Protein AF-A0A966H502-F1 (afdb_monomer_lite)

Radius of gyration: 24.3 Å; chains: 1; bounding box: 59×32×64 Å

Structure (mmCIF, N/CA/C/O backbone):
data_AF-A0A966H502-F1
#
_entry.id   AF-A0A966H502-F1
#
loop_
_atom_site.group_PDB
_atom_site.id
_atom_site.type_symbol
_atom_site.label_atom_id
_atom_site.label_alt_id
_atom_site.label_comp_id
_atom_site.label_asym_id
_atom_site.label_entity_id
_atom_site.label_seq_id
_atom_site.pdbx_PDB_ins_code
_atom_site.Cartn_x
_atom_site.Cartn_y
_atom_site.Cartn_z
_atom_site.occupancy
_atom_site.B_iso_or_equiv
_atom_site.auth_seq_id
_atom_site.auth_comp_id
_atom_site.auth_asym_id
_atom_site.auth_atom_id
_atom_site.pdbx_PDB_model_num
ATOM 1 N N . MET A 1 1 ? -43.206 -16.718 46.317 1.00 61.12 1 MET A N 1
ATOM 2 C CA . MET A 1 1 ? -41.985 -17.152 45.582 1.00 61.12 1 MET A CA 1
ATOM 3 C C . MET A 1 1 ? -41.737 -16.445 44.239 1.00 61.12 1 MET A C 1
ATOM 5 O O . MET A 1 1 ? -40.588 -16.120 43.966 1.00 61.12 1 MET A O 1
ATOM 9 N N . LYS A 1 2 ? -42.748 -16.185 43.387 1.00 73.88 2 LYS A N 1
ATOM 10 C CA . LYS A 1 2 ? -42.542 -15.560 42.055 1.00 73.88 2 LYS A CA 1
ATOM 11 C C . LYS A 1 2 ? -41.948 -14.140 42.106 1.00 73.88 2 LYS A C 1
ATOM 13 O O . LYS A 1 2 ? -41.076 -13.823 41.307 1.00 73.88 2 LYS A O 1
ATOM 18 N N . ILE A 1 3 ? -42.381 -13.324 43.070 1.00 78.38 3 ILE A N 1
ATOM 19 C CA . ILE A 1 3 ? -41.917 -11.935 43.247 1.00 78.38 3 ILE A CA 1
ATOM 20 C C . ILE A 1 3 ? -40.433 -11.892 43.643 1.00 78.38 3 ILE A C 1
ATOM 22 O O . ILE A 1 3 ? -39.655 -11.186 43.013 1.00 78.38 3 ILE A O 1
ATOM 26 N N . VAL A 1 4 ? -40.019 -12.740 44.592 1.00 81.50 4 VAL A N 1
ATOM 27 C CA . VAL A 1 4 ? -38.616 -12.853 45.035 1.00 81.50 4 VAL A CA 1
ATOM 28 C C . VAL A 1 4 ? -37.692 -13.242 43.876 1.00 81.50 4 VAL A C 1
ATOM 30 O O . VAL A 1 4 ? -36.672 -12.596 43.666 1.00 81.50 4 VAL A O 1
ATOM 33 N N . ARG A 1 5 ? -38.076 -14.222 43.042 1.00 82.81 5 ARG A N 1
ATOM 34 C CA . ARG A 1 5 ? -37.294 -14.587 41.841 1.00 82.81 5 ARG A CA 1
ATOM 35 C C . ARG A 1 5 ? -37.167 -13.440 40.833 1.00 82.81 5 ARG A C 1
ATOM 37 O O . ARG A 1 5 ? -36.156 -13.353 40.142 1.00 82.81 5 ARG A O 1
ATOM 44 N N . ARG A 1 6 ? -38.184 -12.580 40.731 1.00 85.31 6 ARG A N 1
ATOM 45 C CA . ARG A 1 6 ? -38.178 -11.422 39.826 1.00 85.31 6 ARG A CA 1
ATOM 46 C C . ARG A 1 6 ? -37.209 -10.349 40.316 1.00 85.31 6 ARG A C 1
ATOM 48 O O . ARG A 1 6 ? -36.395 -9.885 39.529 1.00 85.31 6 ARG A O 1
ATOM 55 N N . ILE A 1 7 ? -37.250 -10.037 41.611 1.00 88.06 7 ILE A N 1
ATOM 56 C CA . ILE A 1 7 ? -36.340 -9.077 42.252 1.00 88.06 7 ILE A CA 1
ATOM 57 C C . ILE A 1 7 ? -34.891 -9.565 42.141 1.00 88.06 7 ILE A C 1
ATOM 59 O O . ILE A 1 7 ? -34.033 -8.819 41.682 1.00 88.06 7 ILE A O 1
ATOM 63 N N . VAL A 1 8 ? -34.634 -10.840 42.455 1.00 90.88 8 VAL A N 1
ATOM 64 C CA . VAL A 1 8 ? -33.292 -11.436 42.349 1.00 90.88 8 VAL A CA 1
ATOM 65 C C . VAL A 1 8 ? -32.750 -11.352 40.923 1.00 90.88 8 VAL A C 1
ATOM 67 O O . VAL A 1 8 ? -31.597 -10.981 40.747 1.00 90.88 8 VAL A O 1
ATOM 70 N N . ARG A 1 9 ? -33.565 -11.634 39.895 1.00 89.31 9 ARG A N 1
ATOM 71 C CA . ARG A 1 9 ? -33.124 -11.488 38.497 1.00 89.31 9 ARG A CA 1
ATOM 72 C C . ARG A 1 9 ? -32.716 -10.063 38.169 1.00 89.31 9 ARG A C 1
ATOM 74 O O . ARG A 1 9 ? -31.651 -9.892 37.599 1.00 89.31 9 ARG A O 1
ATOM 81 N N . VAL A 1 10 ? -33.538 -9.079 38.538 1.00 91.94 10 VAL A N 1
ATOM 82 C CA . VAL A 1 10 ? -33.265 -7.665 38.246 1.00 91.94 10 VAL A CA 1
ATOM 83 C C . VAL A 1 10 ? -31.946 -7.237 38.883 1.00 91.94 10 VAL A C 1
ATOM 85 O O . VAL A 1 10 ? -31.094 -6.697 38.179 1.00 91.94 10 VAL A O 1
ATOM 88 N N . VAL A 1 11 ? -31.747 -7.568 40.163 1.00 93.88 11 VAL A N 1
ATOM 89 C CA . VAL A 1 11 ? -30.507 -7.284 40.902 1.00 93.88 11 VAL A CA 1
ATOM 90 C C . VAL A 1 11 ? -29.303 -7.991 40.273 1.00 93.88 11 VAL A C 1
ATOM 92 O O . VAL A 1 11 ? -28.237 -7.401 40.137 1.00 93.88 11 VAL A O 1
ATOM 95 N N . LEU A 1 12 ? -29.461 -9.243 39.837 1.00 93.75 12 LEU A N 1
ATOM 96 C CA . LEU A 1 12 ? -28.372 -9.977 39.200 1.00 93.75 12 LEU A CA 1
ATOM 97 C C . LEU A 1 12 ? -27.968 -9.336 37.866 1.00 93.75 12 LEU A C 1
ATOM 99 O O . LEU A 1 12 ? -26.781 -9.147 37.623 1.00 93.75 12 LEU A O 1
ATOM 103 N N . THR A 1 13 ? -28.932 -8.954 37.020 1.00 93.06 13 THR A N 1
ATOM 104 C CA . THR A 1 13 ? -28.638 -8.266 35.752 1.00 93.06 13 THR A CA 1
ATOM 105 C C . THR A 1 13 ? -27.990 -6.908 35.958 1.00 93.06 13 THR A C 1
ATOM 107 O O . THR A 1 13 ? -27.070 -6.581 35.217 1.00 93.06 13 THR A O 1
ATOM 110 N N . SER A 1 14 ? -28.414 -6.120 36.949 1.00 93.31 14 SER A N 1
ATOM 111 C CA . SER A 1 14 ? -27.789 -4.819 37.204 1.00 93.31 14 SER A CA 1
ATOM 112 C C . SER A 1 14 ? -26.346 -4.966 37.687 1.00 93.31 14 SER A C 1
ATOM 114 O O . SER A 1 14 ? -25.479 -4.237 37.209 1.00 93.31 14 SER A O 1
ATOM 116 N N . ILE A 1 15 ? -26.058 -5.953 38.544 1.00 94.94 15 ILE A N 1
ATOM 117 C CA . ILE A 1 15 ? -24.683 -6.287 38.946 1.00 94.94 15 ILE A CA 1
ATOM 118 C C . ILE A 1 15 ? -23.855 -6.715 37.730 1.00 94.94 15 ILE A C 1
ATOM 120 O O . ILE A 1 15 ? -22.735 -6.245 37.560 1.00 94.94 15 ILE A O 1
ATOM 124 N N . LEU A 1 16 ? -24.405 -7.561 36.857 1.00 94.31 16 LEU A N 1
ATOM 125 C CA . LEU A 1 16 ? -23.701 -8.068 35.676 1.00 94.31 16 LEU A CA 1
ATOM 126 C C . LEU A 1 16 ? -23.380 -6.949 34.673 1.00 94.31 16 LEU A C 1
ATOM 128 O O . LEU A 1 16 ? -22.272 -6.897 34.144 1.00 94.31 16 LEU A O 1
ATOM 132 N N . VAL A 1 17 ? -24.314 -6.016 34.462 1.00 94.56 17 VAL A N 1
ATOM 133 C CA . VAL A 1 17 ? -24.109 -4.832 33.612 1.00 94.56 17 VAL A CA 1
ATOM 134 C C . VAL A 1 17 ? -23.051 -3.902 34.205 1.00 94.56 17 VAL A C 1
ATOM 136 O O . VAL A 1 17 ? -22.165 -3.457 33.479 1.00 94.56 17 VAL A O 1
ATOM 139 N N . LEU A 1 18 ? -23.089 -3.645 35.517 1.00 93.50 18 LEU A N 1
ATOM 140 C CA . LEU A 1 18 ? -22.062 -2.852 36.199 1.00 93.50 18 LEU A CA 1
ATOM 141 C C . LEU A 1 18 ? -20.681 -3.503 36.097 1.00 93.50 18 LEU A C 1
ATOM 143 O O . LEU A 1 18 ? -19.702 -2.818 35.814 1.00 93.50 18 LEU A O 1
ATOM 147 N N . PHE A 1 19 ? -20.606 -4.821 36.280 1.00 94.19 19 PHE A N 1
ATOM 148 C CA . PHE A 1 19 ? -19.354 -5.566 36.194 1.00 94.19 19 PHE A CA 1
ATOM 149 C C . PHE A 1 19 ? -18.783 -5.550 34.771 1.00 94.19 19 PHE A C 1
ATOM 151 O O . PHE A 1 19 ? -17.596 -5.290 34.585 1.00 94.19 19 PHE A O 1
ATOM 158 N N . ALA A 1 20 ? -19.629 -5.743 33.756 1.00 91.06 20 ALA A N 1
ATOM 159 C CA . ALA A 1 20 ? -19.234 -5.613 32.356 1.00 91.06 20 ALA A CA 1
ATOM 160 C C . ALA A 1 20 ? -18.759 -4.187 32.028 1.00 91.06 20 ALA A C 1
ATOM 162 O O . ALA A 1 20 ? -17.722 -4.018 31.389 1.00 91.06 20 ALA A O 1
ATOM 163 N N . GLY A 1 21 ? -19.463 -3.161 32.519 1.00 91.00 21 GLY A N 1
ATOM 164 C CA . GLY A 1 21 ? -19.062 -1.762 32.369 1.00 91.00 21 GLY A CA 1
ATOM 165 C C . GLY A 1 21 ? -17.703 -1.462 33.007 1.00 91.00 21 GLY A C 1
ATOM 166 O O . GLY A 1 21 ? -16.862 -0.820 32.383 1.00 91.00 21 GLY A O 1
ATOM 167 N N . LEU A 1 22 ? -17.449 -1.987 34.209 1.00 90.06 22 LEU A N 1
ATOM 168 C CA . LEU A 1 22 ? -16.161 -1.874 34.901 1.00 90.06 22 LEU A CA 1
ATOM 169 C C . LEU A 1 22 ? -15.030 -2.574 34.147 1.00 90.06 22 LEU A C 1
ATOM 171 O O . LEU A 1 22 ? -13.946 -2.011 34.037 1.00 90.06 22 LEU A O 1
ATOM 175 N N . LEU A 1 23 ? -15.275 -3.765 33.596 1.00 88.50 23 LEU A N 1
ATOM 176 C CA . LEU A 1 23 ? -14.283 -4.482 32.789 1.00 88.50 23 LEU A CA 1
ATOM 177 C C . LEU A 1 23 ? -13.935 -3.729 31.505 1.00 88.50 23 LEU A C 1
ATOM 179 O O . LEU A 1 23 ? -12.760 -3.654 31.145 1.00 88.50 23 LEU A O 1
ATOM 183 N N . VAL A 1 24 ? -14.934 -3.157 30.831 1.00 87.62 24 VAL A N 1
ATOM 184 C CA . VAL A 1 24 ? -14.724 -2.319 29.644 1.00 87.62 24 VAL A CA 1
ATOM 185 C C . VAL A 1 24 ? -13.945 -1.061 30.018 1.00 87.62 24 VAL A C 1
ATOM 187 O O . VAL A 1 24 ? -12.974 -0.737 29.345 1.00 87.62 24 VAL A O 1
ATOM 190 N N . TYR A 1 25 ? -14.310 -0.392 31.112 1.00 88.31 25 TYR A N 1
ATOM 191 C CA . TYR A 1 25 ? -13.633 0.815 31.582 1.00 88.31 25 TYR A CA 1
ATOM 192 C C . TYR A 1 25 ? -12.180 0.554 31.999 1.00 88.31 25 TYR A C 1
ATOM 194 O O . TYR A 1 25 ? -11.279 1.271 31.572 1.00 88.31 25 TYR A O 1
ATOM 202 N N . ALA A 1 26 ? -11.931 -0.497 32.782 1.00 85.19 26 ALA A N 1
ATOM 203 C CA . ALA A 1 26 ? -10.593 -0.861 33.245 1.00 85.19 26 ALA A CA 1
ATOM 204 C C . ALA A 1 26 ? -9.663 -1.267 32.091 1.00 85.19 26 ALA A C 1
ATOM 206 O O . ALA A 1 26 ? -8.459 -1.026 32.155 1.00 85.19 26 ALA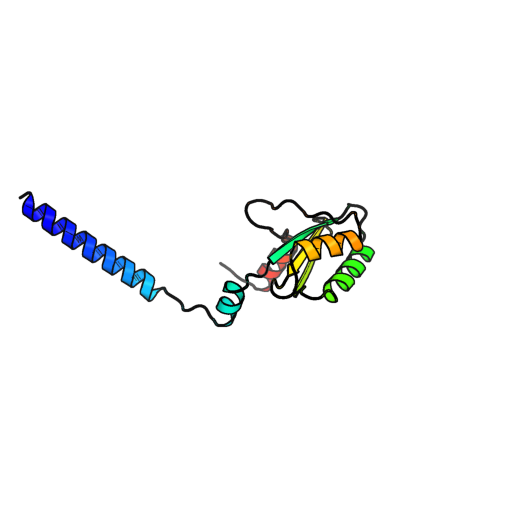 A O 1
ATOM 207 N N . ASN A 1 27 ? -10.215 -1.849 31.022 1.00 82.19 27 ASN A N 1
ATOM 208 C CA . ASN A 1 27 ? -9.464 -2.193 29.815 1.00 82.19 27 ASN A CA 1
ATOM 209 C C . ASN A 1 27 ? -9.475 -1.090 28.748 1.00 82.19 27 ASN A C 1
ATOM 211 O O . ASN A 1 27 ? -8.850 -1.257 27.697 1.00 82.19 27 ASN A O 1
ATOM 215 N N . TRP A 1 28 ? -10.140 0.044 28.993 1.00 82.00 28 TRP A N 1
ATOM 216 C CA . TRP A 1 28 ? -10.180 1.146 28.042 1.00 82.00 28 TRP A CA 1
ATOM 217 C C . TRP A 1 28 ? -8.834 1.867 28.024 1.00 82.00 28 TRP A C 1
ATOM 219 O O . TRP A 1 28 ? -8.557 2.767 28.819 1.00 82.00 28 TRP A O 1
ATOM 229 N N . ARG A 1 29 ? -7.972 1.500 27.079 1.00 74.62 29 ARG A N 1
ATOM 230 C CA . ARG A 1 29 ? -6.755 2.264 26.804 1.00 74.62 29 ARG A CA 1
ATOM 231 C C . ARG A 1 29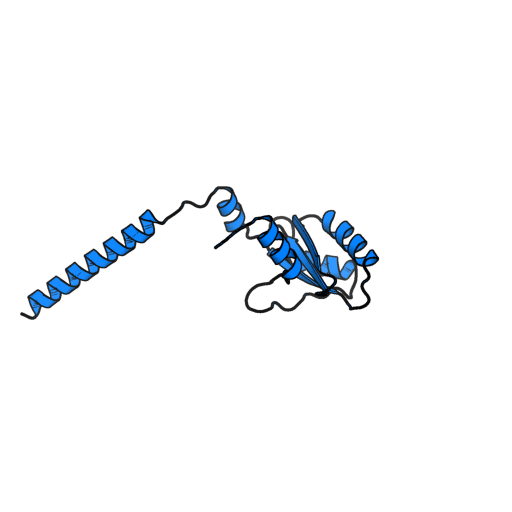 ? -7.130 3.487 25.976 1.00 74.62 29 ARG A C 1
ATOM 233 O O . ARG A 1 29 ? -7.738 3.357 24.916 1.00 74.62 29 ARG A O 1
ATOM 240 N N . LYS A 1 30 ? -6.791 4.689 26.457 1.00 72.12 30 LYS A N 1
ATOM 241 C CA . LYS A 1 30 ? -6.872 5.886 25.609 1.00 72.12 30 LYS A CA 1
ATOM 242 C C . LYS A 1 30 ? -5.933 5.662 24.417 1.00 72.12 30 LYS A C 1
ATOM 244 O O . LYS A 1 30 ? -4.770 5.339 24.666 1.00 72.12 30 LYS A O 1
ATOM 249 N N . PRO A 1 31 ? -6.406 5.813 23.168 1.00 68.81 31 PRO A N 1
ATOM 250 C CA . PRO A 1 31 ? -5.538 5.671 22.011 1.00 68.81 31 PRO A CA 1
ATOM 251 C C . PRO A 1 31 ? -4.409 6.694 22.114 1.00 68.81 31 PRO A C 1
ATOM 253 O O . PRO A 1 31 ? -4.628 7.856 22.483 1.00 68.81 31 PRO A O 1
ATOM 256 N N . SER A 1 32 ? -3.194 6.248 21.826 1.00 73.44 32 SER A N 1
ATOM 257 C CA . SER A 1 32 ? -2.020 7.109 21.751 1.00 73.44 32 SER A CA 1
ATOM 258 C C . SER A 1 32 ? -2.221 8.209 20.700 1.00 73.44 32 SER A C 1
ATOM 260 O O . SER A 1 32 ? -3.049 8.085 19.799 1.00 73.44 32 SER A O 1
ATOM 262 N N . LEU A 1 33 ? -1.461 9.307 20.792 1.00 65.12 33 LEU A N 1
ATOM 263 C CA . LEU A 1 33 ? -1.501 10.384 19.789 1.00 65.12 33 LEU A CA 1
ATOM 264 C C . LEU A 1 33 ? -1.321 9.845 18.362 1.00 65.12 33 LEU A C 1
ATOM 266 O O . LEU A 1 33 ? -2.059 10.246 17.468 1.00 65.12 33 LEU A O 1
ATOM 270 N N . GLY A 1 34 ? -0.405 8.888 18.175 1.00 60.00 34 GLY A N 1
ATOM 271 C CA . GLY A 1 34 ? -0.214 8.204 16.897 1.00 60.00 34 GLY A CA 1
ATOM 272 C C . GLY A 1 34 ? -1.476 7.472 16.444 1.00 60.00 34 GLY A C 1
ATOM 273 O O . GLY A 1 34 ? -1.974 7.733 15.355 1.00 60.00 34 GLY A O 1
ATOM 274 N N . GLU A 1 35 ? -2.046 6.613 17.292 1.00 58.47 35 GLU A N 1
ATOM 275 C CA . GLU A 1 35 ? -3.277 5.879 16.969 1.00 58.47 35 GLU A CA 1
ATOM 276 C C . GLU A 1 35 ? -4.457 6.808 16.677 1.00 58.47 35 GLU A C 1
ATOM 278 O O . GLU A 1 35 ? -5.212 6.532 15.756 1.00 58.47 35 GLU A O 1
ATOM 283 N N . ARG A 1 36 ? -4.604 7.935 17.387 1.00 60.88 36 ARG A N 1
ATOM 284 C CA . ARG A 1 36 ? -5.662 8.921 17.097 1.00 60.88 36 ARG A CA 1
ATOM 285 C C . ARG A 1 36 ? -5.497 9.541 15.715 1.00 60.88 36 ARG A C 1
ATOM 287 O O . ARG A 1 36 ? -6.478 9.639 14.988 1.00 60.88 36 ARG A O 1
ATOM 294 N N . ILE A 1 37 ? -4.272 9.895 15.331 1.00 57.50 37 ILE A N 1
ATOM 295 C CA . ILE A 1 37 ? -3.977 10.437 13.997 1.00 57.50 37 ILE A CA 1
ATOM 296 C C . ILE A 1 37 ? -4.313 9.400 12.913 1.00 57.50 37 ILE A C 1
ATOM 298 O O . ILE A 1 37 ? -4.966 9.740 11.925 1.00 57.50 37 ILE A O 1
ATOM 302 N N . TYR A 1 38 ? -3.945 8.131 13.128 1.00 57.56 38 TYR A N 1
ATOM 303 C CA . TYR A 1 38 ? -4.290 7.027 12.223 1.00 57.56 38 TYR A CA 1
ATOM 304 C C . TYR A 1 38 ? -5.788 6.689 12.216 1.00 57.56 38 TYR A C 1
ATOM 306 O O . TYR A 1 38 ? -6.309 6.267 11.192 1.00 57.56 3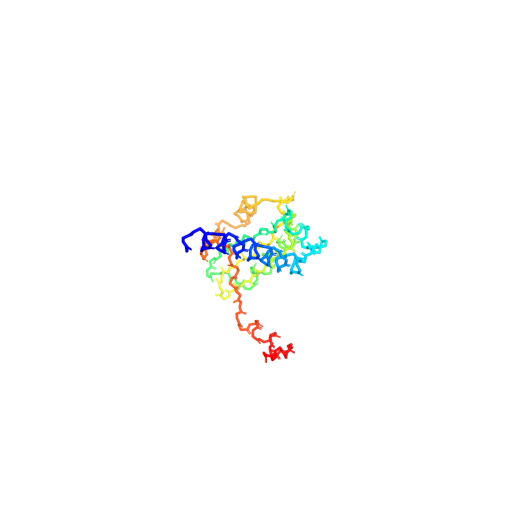8 TYR A O 1
ATOM 314 N N . MET A 1 39 ? -6.503 6.868 13.326 1.00 63.84 39 MET A N 1
ATOM 315 C CA . MET A 1 39 ? -7.947 6.620 13.412 1.00 63.84 39 MET A CA 1
ATOM 316 C C . MET A 1 39 ? -8.770 7.730 12.760 1.00 63.84 39 MET A C 1
ATOM 318 O O . MET A 1 39 ? -9.789 7.445 12.139 1.00 63.84 39 MET A O 1
ATOM 322 N N . GLU A 1 40 ? -8.343 8.987 12.883 1.00 60.09 40 GLU A N 1
ATOM 323 C CA . GLU A 1 40 ? -9.008 10.116 12.229 1.00 60.09 40 GLU A CA 1
ATOM 324 C C . GLU A 1 40 ? -8.814 10.076 10.710 1.00 60.09 40 GLU A C 1
ATOM 326 O O . GLU A 1 40 ? -9.676 10.544 9.972 1.00 60.09 40 GLU A O 1
ATOM 331 N N . ASN A 1 41 ? -7.671 9.567 10.234 1.00 62.00 41 ASN A N 1
ATOM 332 C CA . ASN A 1 41 ? -7.344 9.469 8.810 1.00 62.00 41 ASN A CA 1
ATOM 333 C C . ASN A 1 41 ? -6.668 8.125 8.528 1.00 62.00 41 ASN A C 1
ATOM 335 O O . ASN A 1 41 ? -5.440 8.074 8.413 1.00 62.00 41 ASN A O 1
ATOM 339 N N . PRO A 1 42 ? -7.450 7.033 8.439 1.00 67.38 42 PRO A N 1
ATOM 340 C CA . PRO A 1 42 ? -6.894 5.718 8.179 1.00 67.38 42 PRO A CA 1
ATOM 341 C C . PRO A 1 42 ? -6.162 5.744 6.844 1.00 67.38 42 PRO A C 1
ATOM 343 O O . PRO A 1 42 ? -6.745 6.068 5.806 1.00 67.38 42 PRO A O 1
ATOM 346 N N . THR A 1 43 ? -4.871 5.420 6.888 1.00 73.19 43 THR A N 1
ATOM 347 C CA . THR A 1 43 ? -4.061 5.248 5.687 1.00 73.19 43 THR A CA 1
ATOM 348 C C . THR A 1 43 ? -4.737 4.221 4.791 1.00 73.19 43 THR A C 1
ATOM 350 O O . THR A 1 43 ? -5.157 3.150 5.236 1.00 73.19 43 THR A O 1
ATOM 353 N N . GLN A 1 44 ? -4.898 4.570 3.520 1.00 80.69 44 GLN A N 1
ATOM 354 C CA . GLN A 1 44 ? -5.511 3.671 2.551 1.00 80.69 44 GLN A CA 1
ATOM 355 C C . GLN A 1 44 ? -4.412 2.917 1.818 1.00 80.69 44 GLN A C 1
ATOM 357 O O . GLN A 1 44 ? -3.348 3.469 1.540 1.00 80.69 44 GLN A O 1
ATOM 362 N N . ILE A 1 45 ? -4.671 1.651 1.513 1.00 83.31 45 ILE A N 1
ATOM 363 C CA . ILE A 1 45 ? -3.757 0.819 0.736 1.00 83.31 45 ILE A CA 1
ATOM 364 C C . ILE A 1 45 ? -4.406 0.570 -0.618 1.00 83.31 45 ILE A C 1
ATOM 366 O O . ILE A 1 45 ? -5.533 0.080 -0.694 1.00 83.31 45 ILE A O 1
ATOM 370 N N . VAL A 1 46 ? -3.685 0.911 -1.679 1.00 87.69 46 VAL A N 1
ATOM 371 C CA . VAL A 1 46 ? -4.042 0.596 -3.061 1.00 87.69 46 VAL A CA 1
ATOM 372 C C . VAL A 1 46 ? -3.110 -0.509 -3.527 1.00 87.69 46 VAL A C 1
ATOM 374 O O . VAL A 1 46 ? -1.889 -0.386 -3.413 1.00 87.69 46 VAL A O 1
ATOM 377 N N . VAL A 1 47 ? -3.684 -1.601 -4.024 1.00 90.06 47 VAL A N 1
ATOM 378 C CA . VAL A 1 47 ? -2.918 -2.747 -4.516 1.00 90.06 47 VAL A CA 1
ATOM 379 C C . VAL A 1 47 ? -3.090 -2.811 -6.022 1.00 90.06 47 VAL A C 1
ATOM 381 O O . VAL A 1 47 ? -4.191 -3.016 -6.522 1.00 90.06 47 VAL A O 1
ATOM 384 N N . LEU A 1 48 ? -1.992 -2.634 -6.740 1.00 90.75 48 LEU A N 1
ATOM 385 C CA . LEU A 1 48 ? -1.915 -2.722 -8.188 1.00 90.75 48 LEU A CA 1
ATOM 386 C C . LEU A 1 48 ? -1.278 -4.049 -8.588 1.00 90.75 48 LEU A C 1
ATOM 388 O O . LEU A 1 48 ? -0.450 -4.601 -7.861 1.00 90.75 48 LEU A O 1
ATOM 392 N N . GLN A 1 49 ? -1.648 -4.545 -9.757 1.00 90.44 49 GLN A N 1
ATOM 393 C CA . GLN A 1 49 ? -1.077 -5.724 -10.382 1.00 90.44 49 GLN A CA 1
ATOM 394 C C . GLN A 1 49 ? -0.411 -5.323 -11.698 1.00 90.44 49 GLN A C 1
ATOM 396 O O . GLN A 1 49 ? -0.954 -4.515 -12.451 1.00 90.44 49 GLN A O 1
ATOM 401 N N . PHE A 1 50 ? 0.768 -5.884 -11.955 1.00 90.00 50 PHE A N 1
ATOM 402 C CA . PHE A 1 50 ? 1.538 -5.669 -13.181 1.00 90.00 50 PHE A CA 1
ATOM 403 C C . PHE A 1 50 ? 1.736 -6.990 -13.948 1.00 90.00 50 PHE A C 1
ATOM 405 O O . PHE A 1 50 ? 1.620 -8.068 -13.349 1.00 90.00 50 PHE A O 1
ATOM 412 N N . PRO A 1 51 ? 1.994 -6.942 -15.270 1.00 88.25 51 PRO A N 1
ATOM 413 C CA . PRO A 1 51 ? 2.115 -8.140 -16.100 1.00 88.25 51 PRO A CA 1
ATOM 414 C C . PRO A 1 51 ? 3.384 -8.947 -15.802 1.00 88.25 51 PRO A C 1
ATOM 416 O O . PRO A 1 51 ? 4.341 -8.454 -15.211 1.00 88.25 51 PRO A O 1
ATOM 419 N N . GLU A 1 52 ? 3.411 -10.208 -16.244 1.00 84.81 52 GLU A N 1
ATOM 420 C CA . GLU A 1 52 ? 4.532 -11.127 -15.975 1.00 84.81 52 GLU A CA 1
ATOM 421 C C . GLU A 1 52 ? 5.861 -10.680 -16.593 1.00 84.81 52 GLU A C 1
ATOM 423 O O . GLU A 1 52 ? 6.922 -11.095 -16.138 1.00 84.81 52 GLU A O 1
ATOM 428 N N . SER A 1 53 ? 5.798 -9.836 -17.622 1.00 86.69 53 SER A N 1
ATOM 429 C CA . SER A 1 53 ? 6.959 -9.292 -18.320 1.00 86.69 53 SER A CA 1
ATOM 430 C C . SER A 1 53 ? 7.726 -8.242 -17.515 1.00 86.69 53 SER A C 1
ATOM 432 O O . SER A 1 53 ? 8.794 -7.826 -17.957 1.00 86.69 53 SER A O 1
ATOM 434 N N . TYR A 1 54 ? 7.207 -7.797 -16.364 1.00 87.62 54 TYR A N 1
ATOM 435 C CA . TYR A 1 54 ? 7.880 -6.807 -15.525 1.00 87.62 54 TYR A CA 1
ATOM 436 C C . TYR A 1 54 ? 9.180 -7.359 -14.952 1.00 87.62 54 TYR A C 1
ATOM 438 O O . TYR A 1 54 ? 9.206 -8.351 -14.219 1.00 87.62 54 TYR A O 1
ATOM 446 N N . THR A 1 55 ? 10.268 -6.668 -15.259 1.00 89.00 55 THR A N 1
ATOM 447 C CA . THR A 1 55 ? 11.604 -7.050 -14.824 1.00 89.00 55 THR A CA 1
ATOM 448 C C . THR A 1 55 ? 11.997 -6.344 -13.528 1.00 89.00 55 THR A C 1
ATOM 450 O O . THR A 1 55 ? 11.337 -5.421 -13.040 1.00 89.00 55 THR A O 1
ATOM 453 N N . GLN A 1 56 ? 13.140 -6.739 -12.967 1.00 85.75 56 GLN A N 1
ATOM 454 C CA . GLN A 1 56 ? 13.725 -6.033 -11.830 1.00 85.75 56 GLN A CA 1
ATOM 455 C C . GLN A 1 56 ? 14.061 -4.570 -12.173 1.00 85.75 56 GLN A C 1
ATOM 457 O O . GLN A 1 56 ? 13.912 -3.696 -11.321 1.00 85.75 56 GLN A O 1
ATOM 462 N N . TYR A 1 57 ? 14.444 -4.274 -13.418 1.00 88.44 57 TYR A N 1
ATOM 463 C CA . TYR A 1 57 ? 14.696 -2.901 -13.858 1.00 88.44 57 TYR A CA 1
ATOM 464 C C . TYR A 1 57 ? 13.425 -2.040 -13.791 1.00 88.44 57 TYR A C 1
ATOM 466 O O . TYR A 1 57 ? 13.449 -0.926 -13.260 1.00 88.44 57 TYR A O 1
ATOM 474 N N . ASP A 1 58 ? 12.294 -2.593 -14.229 1.00 87.38 58 ASP A N 1
ATOM 475 C CA . ASP A 1 58 ? 10.997 -1.916 -14.161 1.00 87.38 58 ASP A CA 1
ATOM 476 C C . ASP A 1 58 ? 10.574 -1.671 -12.712 1.00 87.38 58 ASP A C 1
ATOM 478 O O . ASP A 1 58 ? 10.094 -0.589 -12.383 1.00 87.38 58 ASP A O 1
ATOM 482 N N . SER A 1 59 ? 10.852 -2.618 -11.808 1.00 85.75 59 SER A N 1
ATOM 483 C CA . SER A 1 59 ? 10.562 -2.447 -10.379 1.00 85.75 59 SER A CA 1
ATOM 484 C C . SER A 1 59 ? 11.319 -1.278 -9.740 1.00 85.75 59 SER A C 1
ATOM 486 O O . SER A 1 59 ? 10.754 -0.554 -8.919 1.00 85.75 59 SER A O 1
ATOM 488 N N . VAL A 1 60 ? 12.569 -1.029 -10.145 1.00 87.75 60 VAL A N 1
ATOM 489 C CA . VAL A 1 60 ? 13.357 0.108 -9.643 1.00 87.75 60 VAL A CA 1
ATOM 490 C C . VAL A 1 60 ? 12.762 1.424 -10.138 1.00 87.75 60 VAL A C 1
ATOM 492 O O . VAL A 1 60 ? 12.573 2.347 -9.346 1.00 87.75 60 VAL A O 1
ATOM 495 N N . ARG A 1 61 ? 12.395 1.498 -11.424 1.00 90.69 61 ARG A N 1
ATOM 496 C CA . ARG A 1 61 ? 11.729 2.677 -12.003 1.00 90.69 61 ARG A CA 1
ATOM 497 C C . ARG A 1 61 ? 10.392 2.966 -11.329 1.00 90.69 61 ARG A C 1
ATOM 499 O O . ARG A 1 61 ? 10.121 4.111 -10.976 1.00 90.69 61 ARG A O 1
ATOM 506 N N . LEU A 1 62 ? 9.590 1.926 -11.115 1.00 89.88 62 LEU A N 1
ATOM 507 C CA . LEU A 1 62 ? 8.294 2.013 -10.452 1.00 89.88 62 LEU A CA 1
ATOM 508 C C . LEU A 1 62 ? 8.460 2.499 -9.003 1.00 89.88 62 LEU A C 1
ATOM 510 O O . LEU A 1 62 ? 7.754 3.401 -8.565 1.00 89.88 62 LEU A O 1
ATOM 514 N N . THR A 1 63 ? 9.449 1.967 -8.278 1.00 87.06 63 THR A N 1
ATOM 515 C CA . THR A 1 63 ? 9.766 2.399 -6.907 1.00 87.06 63 THR A CA 1
ATOM 516 C C . THR A 1 63 ? 10.161 3.874 -6.867 1.00 87.06 63 THR A C 1
ATOM 518 O O . THR A 1 63 ? 9.614 4.630 -6.068 1.00 87.06 63 THR A O 1
ATOM 521 N N . ALA A 1 64 ? 11.064 4.310 -7.751 1.00 89.38 64 ALA A N 1
ATOM 522 C CA . ALA A 1 64 ? 11.506 5.703 -7.815 1.00 89.38 64 ALA A CA 1
ATOM 523 C C . ALA A 1 64 ? 10.351 6.667 -8.149 1.00 89.38 64 ALA A C 1
ATOM 525 O O . ALA A 1 64 ? 10.236 7.743 -7.556 1.00 89.38 64 ALA A O 1
ATOM 526 N N . PHE A 1 65 ? 9.455 6.262 -9.053 1.00 92.44 65 PHE A N 1
ATOM 527 C CA . PHE A 1 65 ? 8.259 7.032 -9.387 1.00 92.44 65 PHE A CA 1
ATOM 528 C C . PHE A 1 65 ? 7.358 7.233 -8.161 1.00 92.44 65 PHE A C 1
ATOM 530 O O . PHE A 1 65 ? 7.011 8.364 -7.828 1.00 92.44 65 PHE A O 1
ATOM 537 N N . TRP A 1 66 ? 7.037 6.165 -7.428 1.00 90.94 66 TRP A N 1
ATOM 538 C CA . TRP A 1 66 ? 6.133 6.258 -6.277 1.00 90.94 66 TRP A CA 1
ATOM 539 C C . TRP A 1 66 ? 6.763 6.886 -5.034 1.00 90.94 66 TRP A C 1
ATOM 541 O O . TRP A 1 66 ? 6.047 7.487 -4.240 1.00 90.94 66 TRP A O 1
ATOM 551 N N . GLN A 1 67 ? 8.086 6.815 -4.872 1.00 86.50 67 GLN A N 1
ATOM 552 C CA . GLN A 1 67 ? 8.798 7.529 -3.804 1.00 86.50 67 GLN A CA 1
ATOM 553 C C . GLN A 1 67 ? 8.719 9.054 -3.950 1.00 86.50 67 GLN A C 1
ATOM 555 O O . GLN A 1 67 ? 8.765 9.764 -2.949 1.00 86.50 67 GLN A O 1
ATOM 5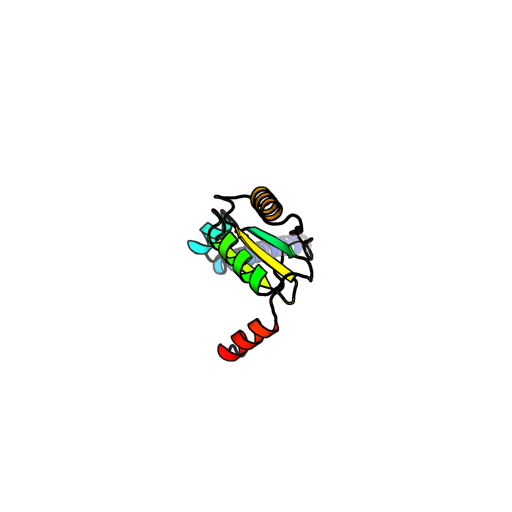60 N N . SER A 1 68 ? 8.593 9.557 -5.180 1.00 87.69 68 SER A N 1
ATOM 561 C CA . SER A 1 68 ? 8.459 10.993 -5.461 1.00 87.69 68 SER A CA 1
ATOM 562 C C . SER A 1 68 ? 7.004 11.465 -5.578 1.00 87.69 68 SER A C 1
ATOM 564 O O . SER A 1 68 ? 6.754 12.665 -5.696 1.00 87.69 68 SER A O 1
ATOM 566 N N . ALA A 1 69 ? 6.032 10.549 -5.519 1.00 89.19 69 ALA A N 1
ATOM 567 C CA . ALA A 1 69 ? 4.624 10.871 -5.702 1.00 89.19 69 ALA A CA 1
ATOM 568 C C . ALA A 1 69 ? 4.021 11.556 -4.453 1.00 89.19 69 ALA A C 1
ATOM 570 O O . ALA A 1 69 ? 4.129 11.041 -3.334 1.00 89.19 69 ALA A O 1
ATOM 571 N N . PRO A 1 70 ? 3.334 12.702 -4.610 1.00 87.31 70 PRO A N 1
ATOM 572 C CA . PRO A 1 70 ? 2.738 13.413 -3.487 1.00 87.31 70 PRO A CA 1
ATOM 573 C C . PRO A 1 70 ? 1.597 12.604 -2.856 1.00 87.31 70 PRO A C 1
ATOM 575 O O . PRO A 1 70 ? 0.717 12.084 -3.537 1.00 87.31 70 PRO A O 1
ATOM 578 N N . GLY A 1 71 ? 1.600 12.520 -1.525 1.00 86.56 71 GLY A N 1
ATOM 579 C CA . GLY A 1 71 ? 0.576 11.792 -0.768 1.00 86.56 71 GLY A CA 1
ATOM 580 C C . GLY A 1 71 ? 0.806 10.282 -0.665 1.00 86.56 71 GLY A C 1
ATOM 581 O O . GLY A 1 71 ? 0.047 9.616 0.037 1.00 86.56 71 GLY A O 1
ATOM 582 N N . VAL A 1 72 ? 1.865 9.747 -1.277 1.00 88.25 72 VAL A N 1
ATOM 583 C CA . VAL A 1 72 ? 2.326 8.374 -1.038 1.00 88.25 72 VAL A CA 1
ATOM 584 C C . VAL A 1 72 ? 3.242 8.361 0.181 1.00 88.25 72 VAL A C 1
ATOM 586 O O . VAL A 1 72 ? 4.234 9.081 0.238 1.00 88.25 72 VAL A O 1
ATOM 589 N N . SER A 1 73 ? 2.897 7.558 1.185 1.00 85.00 73 SER A N 1
ATOM 590 C CA . SER A 1 73 ? 3.706 7.395 2.402 1.00 85.00 73 SER A CA 1
ATOM 591 C C . SER A 1 73 ? 4.675 6.223 2.298 1.00 85.00 73 SER A C 1
ATOM 593 O O . SER A 1 73 ? 5.770 6.276 2.849 1.00 85.00 73 SER A O 1
ATOM 595 N N . ALA A 1 74 ? 4.276 5.158 1.603 1.00 82.62 74 ALA A N 1
ATOM 596 C CA . ALA A 1 74 ? 5.115 3.993 1.362 1.00 82.62 74 ALA A CA 1
ATOM 597 C C . ALA A 1 74 ? 4.688 3.291 0.073 1.00 82.62 74 ALA A C 1
ATOM 599 O O . ALA A 1 74 ? 3.508 3.290 -0.280 1.00 82.62 74 ALA A O 1
ATOM 600 N N . SER A 1 75 ? 5.643 2.653 -0.596 1.00 87.44 75 SER A N 1
ATOM 601 C CA . SER A 1 75 ? 5.375 1.727 -1.691 1.00 87.44 75 SER A CA 1
ATOM 602 C C . SER A 1 75 ? 6.189 0.446 -1.511 1.00 87.44 75 SER A C 1
ATOM 604 O O . SER A 1 75 ? 7.316 0.479 -1.017 1.00 87.44 75 SER A O 1
ATOM 606 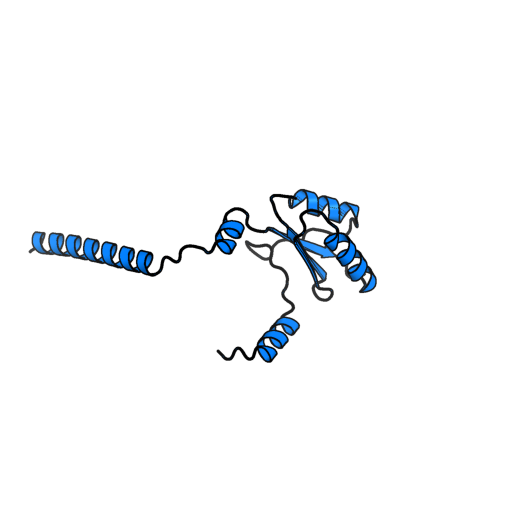N N . TYR A 1 76 ? 5.601 -0.693 -1.866 1.00 85.88 76 TYR A N 1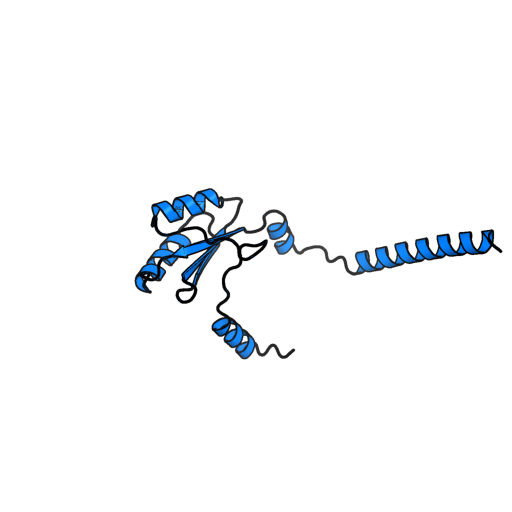
ATOM 607 C CA . TYR A 1 76 ? 6.236 -2.006 -1.798 1.00 85.88 76 TYR A CA 1
ATOM 608 C C . TYR A 1 76 ? 5.941 -2.794 -3.070 1.00 85.88 76 TYR A C 1
ATOM 610 O O . TYR A 1 76 ? 4.787 -2.896 -3.480 1.00 85.88 76 TYR A O 1
ATOM 618 N N . ILE A 1 77 ? 6.973 -3.379 -3.674 1.00 87.00 77 ILE A N 1
ATOM 619 C CA . ILE A 1 77 ? 6.845 -4.188 -4.887 1.00 87.00 77 ILE A CA 1
ATOM 620 C C . ILE A 1 77 ? 7.201 -5.632 -4.560 1.00 87.00 77 ILE A C 1
ATOM 622 O O . ILE A 1 77 ? 8.321 -5.929 -4.151 1.00 87.00 77 ILE A O 1
ATOM 626 N N . GLY A 1 78 ? 6.255 -6.534 -4.799 1.00 85.38 78 GLY A N 1
ATOM 627 C CA . GLY A 1 78 ? 6.482 -7.972 -4.791 1.00 85.38 78 GLY A CA 1
ATOM 628 C C . GLY A 1 78 ? 6.569 -8.487 -6.221 1.00 85.38 78 GLY A C 1
ATOM 629 O O . GLY A 1 78 ? 5.541 -8.652 -6.870 1.00 85.38 78 GLY A O 1
ATOM 630 N N . LEU A 1 79 ? 7.780 -8.760 -6.718 1.00 82.69 79 LEU A N 1
ATOM 631 C CA . LEU A 1 79 ? 7.981 -9.334 -8.058 1.00 82.69 79 LEU A CA 1
ATOM 632 C C . LEU A 1 79 ? 7.386 -10.746 -8.172 1.00 82.69 79 LEU A C 1
ATOM 634 O O . LEU A 1 79 ? 6.747 -11.064 -9.168 1.00 82.69 79 LEU A O 1
ATOM 638 N N . ALA A 1 80 ? 7.530 -11.565 -7.124 1.00 80.94 80 ALA A N 1
ATOM 639 C CA . ALA A 1 80 ? 6.983 -12.922 -7.090 1.00 80.94 80 ALA A CA 1
ATOM 640 C C . ALA A 1 80 ? 5.445 -12.937 -7.104 1.00 80.94 80 ALA A C 1
ATOM 642 O O . ALA A 1 80 ? 4.835 -13.749 -7.793 1.00 80.94 80 ALA A O 1
ATOM 643 N N . SER A 1 81 ? 4.813 -12.019 -6.366 1.00 79.88 81 SER A N 1
ATOM 644 C CA . SER A 1 81 ? 3.353 -11.870 -6.322 1.00 79.88 81 SER A CA 1
ATOM 645 C C . SER A 1 81 ? 2.795 -10.991 -7.442 1.00 79.88 81 SER A C 1
ATOM 647 O O . SER A 1 81 ? 1.579 -10.931 -7.611 1.00 79.88 81 SER A O 1
ATOM 649 N N . ARG A 1 82 ? 3.668 -10.316 -8.198 1.00 86.69 82 ARG A N 1
ATOM 650 C CA . ARG A 1 82 ? 3.351 -9.354 -9.263 1.00 86.69 82 ARG A CA 1
ATOM 651 C C . ARG A 1 82 ? 2.440 -8.218 -8.808 1.00 86.69 82 ARG A C 1
ATOM 653 O O . ARG A 1 82 ? 1.528 -7.796 -9.517 1.00 86.69 82 ARG A O 1
ATOM 660 N N . THR A 1 83 ? 2.670 -7.748 -7.588 1.00 88.44 83 THR A N 1
ATOM 661 C CA . THR A 1 83 ? 1.847 -6.716 -6.958 1.00 88.44 83 THR A CA 1
ATOM 662 C C . THR A 1 83 ? 2.677 -5.535 -6.508 1.00 88.44 83 THR A C 1
ATOM 664 O O . THR A 1 83 ? 3.724 -5.705 -5.882 1.00 88.44 83 THR A O 1
ATOM 667 N N . LEU A 1 84 ? 2.149 -4.344 -6.744 1.00 89.44 84 LEU A N 1
ATOM 668 C CA . LEU A 1 84 ? 2.615 -3.101 -6.160 1.00 89.44 84 LEU A CA 1
ATOM 669 C C . LEU A 1 84 ? 1.598 -2.654 -5.110 1.00 89.44 84 LEU A C 1
ATOM 671 O O . LEU A 1 84 ? 0.419 -2.481 -5.393 1.00 89.44 84 LEU A O 1
ATOM 675 N N . CYS A 1 85 ? 2.074 -2.441 -3.900 1.00 88.62 85 CYS A N 1
ATOM 676 C CA . CYS A 1 85 ? 1.311 -1.889 -2.803 1.00 88.62 85 CYS A CA 1
ATOM 677 C C . CYS A 1 85 ? 1.691 -0.442 -2.573 1.00 88.62 85 CYS A C 1
ATOM 679 O O . CYS A 1 85 ? 2.871 -0.139 -2.421 1.00 88.62 85 CYS A O 1
ATOM 681 N N . ILE A 1 86 ? 0.696 0.432 -2.499 1.00 88.56 86 ILE A N 1
ATOM 682 C CA . ILE A 1 86 ? 0.884 1.857 -2.258 1.00 88.56 86 ILE A CA 1
ATOM 683 C C . ILE A 1 86 ? 0.060 2.235 -1.035 1.00 88.56 86 ILE A C 1
ATOM 685 O O . ILE A 1 86 ? -1.162 2.094 -1.034 1.00 88.56 86 ILE A O 1
ATOM 689 N N . THR A 1 87 ? 0.729 2.737 -0.006 1.00 87.38 87 THR A N 1
ATOM 690 C CA . THR A 1 87 ? 0.082 3.320 1.168 1.00 87.38 87 THR A CA 1
ATOM 691 C C . THR A 1 87 ? -0.039 4.818 0.959 1.00 87.38 87 THR A C 1
ATOM 693 O O . THR A 1 87 ? 0.971 5.498 0.753 1.00 87.38 87 THR A O 1
ATOM 696 N N . ILE A 1 88 ? -1.261 5.336 1.042 1.00 88.50 88 ILE A N 1
ATOM 697 C CA . ILE A 1 88 ? -1.555 6.749 0.818 1.00 88.50 88 ILE A CA 1
ATOM 698 C C . ILE A 1 88 ? -2.110 7.454 2.046 1.00 88.50 88 ILE A C 1
ATOM 700 O O . ILE A 1 88 ? -2.854 6.881 2.847 1.00 88.50 88 ILE A O 1
ATOM 704 N N . ASP A 1 89 ? -1.769 8.736 2.130 1.00 86.81 89 ASP A N 1
ATOM 705 C CA . ASP A 1 89 ? -2.385 9.701 3.028 1.00 86.81 89 ASP A CA 1
ATOM 706 C C . ASP A 1 89 ? -3.654 10.273 2.362 1.00 86.81 89 ASP A C 1
ATOM 708 O O . ASP A 1 89 ? -3.542 11.054 1.404 1.00 86.81 89 ASP A O 1
ATOM 712 N N . PRO A 1 90 ? -4.861 9.925 2.854 1.00 84.06 90 PRO A N 1
ATOM 713 C CA . PRO A 1 90 ? -6.121 10.370 2.262 1.00 84.06 90 PRO A CA 1
ATOM 714 C C . PRO A 1 90 ? -6.339 11.889 2.355 1.00 84.06 90 PRO A C 1
ATOM 716 O O . PRO A 1 90 ? -7.224 12.417 1.686 1.00 84.06 90 PRO A O 1
ATOM 719 N N . ARG A 1 91 ? -5.545 12.618 3.156 1.00 84.06 91 ARG A N 1
ATOM 720 C CA . ARG A 1 91 ? -5.594 14.089 3.217 1.00 84.06 91 ARG A CA 1
ATOM 721 C C . ARG A 1 91 ? -4.919 14.755 2.020 1.00 84.06 91 ARG A C 1
ATOM 723 O O . ARG A 1 91 ? -5.188 15.921 1.747 1.00 84.06 91 ARG A O 1
ATOM 730 N N . LYS A 1 92 ? -4.004 14.050 1.348 1.00 86.50 92 LYS A N 1
ATOM 731 C CA . LYS A 1 92 ? -3.163 14.597 0.270 1.00 86.50 92 LYS A CA 1
ATOM 732 C C . LYS A 1 92 ? -3.513 14.040 -1.100 1.00 86.50 92 LYS A C 1
ATOM 734 O O . LYS A 1 92 ? -3.334 14.730 -2.096 1.00 86.50 92 LYS A O 1
ATOM 739 N N . THR A 1 93 ? -3.969 12.794 -1.157 1.00 89.94 93 THR A N 1
ATOM 740 C CA . THR A 1 93 ? -4.322 12.122 -2.407 1.00 89.94 93 THR A CA 1
ATOM 741 C C . THR A 1 93 ? -5.482 11.157 -2.185 1.00 89.94 93 THR A C 1
ATOM 743 O O . THR A 1 93 ? -5.869 10.874 -1.055 1.00 89.94 93 THR A O 1
ATOM 746 N N . SER A 1 94 ? -6.064 10.658 -3.270 1.00 89.69 94 SER A N 1
ATOM 747 C CA . SER A 1 94 ? -7.181 9.714 -3.236 1.00 89.69 94 SER A CA 1
ATOM 748 C C . SER A 1 94 ? -6.841 8.448 -4.013 1.00 89.69 94 SER A C 1
ATOM 750 O O . SER A 1 94 ? -6.020 8.471 -4.929 1.00 89.69 94 SER A O 1
ATOM 752 N N . ARG A 1 95 ? -7.524 7.342 -3.699 1.00 88.25 95 ARG A N 1
ATOM 753 C CA . ARG A 1 95 ? -7.399 6.083 -4.449 1.00 88.25 95 ARG A CA 1
ATOM 754 C C . ARG A 1 95 ? -7.594 6.285 -5.955 1.00 88.25 95 ARG A C 1
ATOM 756 O O . ARG A 1 95 ? -6.794 5.788 -6.734 1.00 88.25 95 ARG A O 1
ATOM 763 N N . ALA A 1 96 ? -8.601 7.060 -6.359 1.00 90.44 96 ALA A N 1
ATOM 764 C CA . ALA A 1 96 ? -8.861 7.349 -7.769 1.00 90.44 96 ALA A CA 1
ATOM 765 C C . ALA A 1 96 ? -7.697 8.101 -8.437 1.00 90.44 96 ALA A C 1
ATOM 767 O O . ALA A 1 96 ? -7.301 7.748 -9.545 1.00 90.44 96 ALA A O 1
ATOM 768 N N . ALA A 1 97 ? -7.106 9.082 -7.745 1.00 92.44 97 ALA A N 1
ATOM 769 C CA . ALA A 1 97 ? -5.943 9.811 -8.249 1.00 92.44 97 ALA A CA 1
ATOM 770 C C . ALA A 1 97 ? -4.717 8.897 -8.410 1.00 92.44 97 ALA A C 1
ATOM 772 O O . ALA A 1 97 ? -4.031 8.971 -9.425 1.00 92.44 97 ALA A O 1
ATOM 773 N N . ILE A 1 98 ? -4.478 7.989 -7.458 1.00 92.62 98 ILE A N 1
ATOM 774 C CA . ILE A 1 98 ? -3.403 6.990 -7.556 1.00 92.62 98 ILE A CA 1
ATOM 775 C C . ILE A 1 98 ? -3.622 6.047 -8.734 1.00 92.62 98 ILE A C 1
ATOM 777 O O . ILE A 1 98 ? -2.683 5.784 -9.478 1.00 92.62 98 ILE A O 1
ATOM 781 N N . LEU A 1 99 ? -4.849 5.564 -8.935 1.00 91.62 99 LEU A N 1
ATOM 782 C CA . LEU A 1 99 ? -5.179 4.701 -10.069 1.00 91.62 99 LEU A CA 1
ATOM 783 C C . LEU A 1 99 ? -4.968 5.416 -11.401 1.00 91.62 99 LEU A C 1
ATOM 785 O O . LEU A 1 99 ? -4.365 4.854 -12.310 1.00 91.62 99 LEU A O 1
ATOM 789 N N . GLN A 1 100 ? -5.395 6.673 -11.500 1.00 92.62 100 GLN A N 1
ATOM 790 C CA . GLN A 1 100 ? -5.163 7.486 -12.687 1.00 92.62 100 GLN A CA 1
ATOM 791 C C . GLN A 1 100 ? -3.666 7.723 -12.925 1.00 92.62 100 GLN A C 1
ATOM 793 O O . GLN A 1 100 ? -3.190 7.602 -14.049 1.00 92.62 100 GLN A O 1
ATOM 798 N N . GLN A 1 101 ? -2.901 8.019 -11.873 1.00 93.38 101 GLN A N 1
ATOM 799 C CA . GLN A 1 101 ? -1.459 8.226 -11.966 1.00 93.38 101 GLN A CA 1
ATOM 800 C C . GLN A 1 101 ? -0.716 6.942 -12.363 1.00 93.38 101 GLN A C 1
ATOM 802 O O . GLN A 1 101 ? 0.218 7.006 -13.160 1.00 93.38 101 GLN A O 1
ATOM 807 N N . ALA A 1 102 ? -1.155 5.784 -11.865 1.00 91.94 102 ALA A N 1
ATOM 808 C CA . ALA A 1 102 ? -0.635 4.484 -12.271 1.00 91.94 102 ALA A CA 1
ATOM 809 C C . ALA A 1 102 ? -0.904 4.215 -13.756 1.00 91.94 102 ALA A C 1
ATOM 811 O O . ALA A 1 102 ? 0.023 3.889 -14.486 1.00 91.94 102 ALA A O 1
ATOM 812 N N . GLN A 1 103 ? -2.136 4.442 -14.212 1.00 91.12 103 GLN A N 1
ATOM 813 C CA . GLN A 1 103 ? -2.541 4.274 -15.611 1.00 91.12 103 GLN A CA 1
ATOM 814 C C . GLN A 1 103 ? -1.808 5.229 -16.567 1.00 91.12 103 GLN A C 1
ATOM 816 O O . GLN A 1 103 ? -1.493 4.856 -17.694 1.00 91.12 103 GLN A O 1
ATOM 821 N N . ASN A 1 104 ? -1.493 6.446 -16.112 1.00 91.81 104 ASN A N 1
ATOM 822 C CA . ASN A 1 104 ? -0.681 7.400 -16.869 1.00 91.81 104 ASN A CA 1
ATOM 823 C C . ASN A 1 104 ? 0.792 6.973 -16.974 1.00 91.81 104 ASN A C 1
ATOM 825 O O . ASN A 1 104 ? 1.453 7.321 -17.949 1.00 91.81 104 ASN A O 1
ATOM 829 N N . PHE A 1 105 ? 1.317 6.269 -15.966 1.00 90.31 105 PHE A N 1
ATOM 830 C CA . PHE A 1 105 ? 2.672 5.721 -15.998 1.00 90.31 105 PHE A CA 1
ATOM 831 C C . PHE A 1 105 ? 2.744 4.493 -16.910 1.00 90.31 105 PHE A C 1
ATOM 833 O O . PHE A 1 105 ? 3.626 4.405 -17.763 1.00 90.31 105 PHE A O 1
ATOM 840 N N . ASP A 1 106 ? 1.811 3.560 -16.727 1.00 90.00 106 ASP A N 1
ATOM 841 C CA . ASP A 1 106 ? 1.671 2.352 -17.528 1.00 90.00 106 ASP A CA 1
ATOM 842 C C . ASP A 1 106 ? 0.214 1.862 -17.483 1.00 90.00 106 ASP A C 1
ATOM 844 O O . ASP A 1 106 ? -0.327 1.538 -16.422 1.00 90.00 106 ASP A O 1
ATOM 848 N N . GLN A 1 107 ? -0.414 1.764 -18.655 1.00 87.44 107 GLN A N 1
ATOM 849 C CA . GLN A 1 107 ? -1.802 1.317 -18.803 1.00 87.44 107 GLN A CA 1
ATOM 850 C C . GLN A 1 107 ? -2.014 -0.136 -18.350 1.00 87.44 107 GLN A C 1
ATOM 852 O O . GLN A 1 107 ? -3.136 -0.542 -18.042 1.00 87.44 107 GLN A O 1
ATOM 857 N N . GLN A 1 108 ? -0.944 -0.930 -18.280 1.00 88.69 108 GLN A N 1
ATOM 858 C CA . GLN A 1 108 ? -0.992 -2.315 -17.817 1.00 88.69 108 GLN A CA 1
ATOM 859 C C . GLN A 1 108 ? -1.105 -2.431 -16.288 1.00 88.69 108 GLN A C 1
ATOM 861 O O . GLN A 1 108 ? -1.379 -3.522 -15.786 1.00 88.69 108 GLN A O 1
ATOM 866 N N . LEU A 1 109 ? -0.928 -1.334 -15.538 1.00 88.56 109 LEU A N 1
ATOM 867 C CA . LEU A 1 109 ? -1.086 -1.307 -14.083 1.00 88.56 109 LEU A CA 1
ATOM 868 C C . LEU A 1 109 ? -2.560 -1.236 -13.693 1.00 88.56 109 LEU A C 1
ATOM 870 O O . LEU A 1 109 ? -3.147 -0.159 -13.583 1.00 88.56 109 LEU A O 1
ATOM 874 N N . ALA A 1 110 ? -3.161 -2.389 -13.433 1.00 87.25 110 ALA A N 1
ATOM 875 C CA . ALA A 1 110 ? -4.551 -2.478 -13.010 1.00 87.25 110 ALA A CA 1
ATOM 876 C C . ALA A 1 110 ? -4.672 -2.593 -11.490 1.00 87.25 110 ALA A C 1
ATOM 878 O O . ALA A 1 110 ? -3.803 -3.150 -10.819 1.00 87.25 110 ALA A O 1
ATOM 879 N N . GLU A 1 111 ? -5.784 -2.117 -10.936 1.00 88.75 111 GLU A N 1
ATOM 880 C CA . GLU A 1 111 ? -6.106 -2.413 -9.547 1.00 88.75 111 GLU A CA 1
ATOM 881 C C . GLU A 1 111 ? -6.395 -3.901 -9.363 1.00 88.75 111 GLU A C 1
ATOM 883 O O . GLU A 1 111 ? -7.213 -4.493 -10.072 1.00 88.75 111 GLU A O 1
ATOM 888 N N . ARG A 1 112 ? -5.752 -4.503 -8.365 1.00 83.50 112 ARG A N 1
ATOM 889 C CA . ARG A 1 112 ? -6.062 -5.862 -7.953 1.00 83.50 112 ARG A CA 1
ATOM 890 C C . ARG A 1 112 ? -7.372 -5.858 -7.171 1.00 83.50 112 ARG A C 1
ATOM 892 O O . ARG A 1 112 ? -7.547 -5.079 -6.234 1.00 83.50 112 ARG A O 1
ATOM 899 N N . GLN A 1 113 ? -8.264 -6.788 -7.504 1.00 76.44 113 GLN A N 1
ATOM 900 C CA . GLN A 1 113 ? -9.458 -7.029 -6.698 1.00 76.44 113 GLN A CA 1
ATOM 901 C C . GLN A 1 113 ? -9.055 -7.396 -5.258 1.00 76.44 113 GLN A C 1
ATOM 903 O O . GLN A 1 113 ? -8.151 -8.221 -5.072 1.00 76.44 113 GLN A O 1
ATOM 908 N N . PRO A 1 114 ? -9.687 -6.796 -4.235 1.00 66.94 114 PRO A N 1
ATOM 909 C CA . PRO A 1 114 ? -9.365 -7.098 -2.850 1.00 66.94 114 PRO A CA 1
ATOM 910 C C . PRO A 1 114 ? -9.646 -8.574 -2.556 1.00 66.94 114 PRO A C 1
ATOM 912 O O . PRO A 1 114 ? -10.672 -9.130 -2.950 1.00 66.94 114 PRO A O 1
ATOM 915 N N . VAL A 1 115 ? -8.719 -9.221 -1.850 1.00 64.38 115 VAL A N 1
ATOM 916 C CA . VAL A 1 115 ? -8.895 -10.598 -1.380 1.00 64.38 115 VAL A CA 1
ATOM 917 C C . VAL A 1 115 ? -9.706 -10.528 -0.081 1.00 64.38 115 VAL A C 1
ATOM 919 O O . VAL A 1 115 ? -9.162 -10.563 1.014 1.00 64.38 115 VAL A O 1
ATOM 922 N N . GLY A 1 116 ? -11.022 -10.325 -0.206 1.00 60.44 116 GLY A N 1
ATOM 923 C CA . GLY A 1 116 ? -11.950 -10.140 0.918 1.00 60.44 116 GLY A CA 1
ATOM 924 C C . GLY A 1 116 ? -12.362 -8.680 1.152 1.00 60.44 116 GLY A C 1
ATOM 925 O O . GLY A 1 116 ? -12.386 -7.872 0.230 1.00 60.44 116 GLY A O 1
ATOM 926 N N . ASN A 1 117 ? -12.706 -8.326 2.396 1.00 56.09 117 ASN A N 1
ATOM 927 C CA . ASN A 1 117 ? -13.218 -6.987 2.744 1.00 56.09 117 ASN A CA 1
ATOM 928 C C . ASN A 1 117 ? -12.124 -5.908 2.879 1.00 56.09 117 ASN A C 1
ATOM 930 O O . ASN A 1 117 ? -12.426 -4.774 3.258 1.00 56.09 117 ASN A O 1
ATOM 934 N N . ARG A 1 118 ? -10.850 -6.245 2.641 1.00 55.69 118 ARG A N 1
ATOM 935 C CA . ARG A 1 118 ? -9.708 -5.332 2.785 1.00 55.69 118 ARG A CA 1
ATOM 936 C C . ARG A 1 118 ? -8.728 -5.510 1.629 1.00 55.69 118 ARG A C 1
ATOM 938 O O . ARG A 1 118 ? -8.547 -6.610 1.117 1.00 55.69 118 ARG A O 1
ATOM 945 N N . ALA A 1 119 ? -8.096 -4.410 1.227 1.00 56.97 119 ALA A N 1
ATOM 946 C CA . ALA A 1 119 ? -6.967 -4.450 0.311 1.00 56.97 119 ALA A CA 1
ATOM 947 C C . ALA A 1 119 ? -5.742 -4.964 1.084 1.00 56.97 119 ALA A C 1
ATOM 949 O O . ALA A 1 119 ? -5.164 -4.241 1.894 1.00 56.97 119 ALA A O 1
ATOM 950 N N . GLU A 1 120 ? -5.397 -6.234 0.886 1.00 62.06 120 GLU A N 1
ATOM 951 C CA . GLU A 1 120 ? -4.248 -6.865 1.534 1.00 62.06 120 GLU A CA 1
ATOM 952 C C . GLU A 1 120 ? -3.061 -6.917 0.577 1.00 62.06 120 GLU A C 1
ATOM 954 O O . GLU A 1 120 ? -3.146 -7.428 -0.544 1.00 62.06 120 GLU A O 1
ATOM 959 N N . CYS A 1 121 ? -1.930 -6.392 1.040 1.00 68.06 121 CYS A N 1
ATOM 960 C CA . CYS A 1 121 ? -0.659 -6.624 0.382 1.00 68.06 121 CYS A CA 1
ATOM 961 C C . CYS A 1 121 ? -0.252 -8.074 0.594 1.00 68.06 121 CYS A C 1
ATOM 963 O O . CYS A 1 121 ? -0.220 -8.512 1.746 1.00 68.06 121 CYS A O 1
ATOM 965 N N . PRO A 1 122 ? 0.080 -8.827 -0.468 1.00 61.44 122 PRO A N 1
ATOM 966 C CA . PRO A 1 122 ? 0.652 -10.145 -0.279 1.00 61.44 122 PRO A CA 1
ATOM 967 C C . PRO A 1 122 ? 1.965 -9.974 0.485 1.00 61.44 122 PRO A C 1
ATOM 969 O O . PRO A 1 122 ? 2.920 -9.371 -0.003 1.00 61.44 122 PRO A O 1
ATOM 972 N N . VAL A 1 123 ? 1.977 -10.458 1.723 1.00 56.44 123 VAL A N 1
ATOM 973 C CA . VAL A 1 123 ? 3.186 -10.507 2.534 1.00 56.44 123 VAL A CA 1
ATOM 974 C C . VAL A 1 123 ? 4.014 -11.659 1.991 1.00 56.44 123 VAL A C 1
ATOM 976 O O . VAL A 1 123 ? 3.544 -12.797 1.958 1.00 56.44 123 VAL A O 1
ATOM 979 N N . ASP A 1 124 ? 5.242 -11.376 1.568 1.00 52.06 124 ASP A N 1
ATOM 980 C CA . ASP A 1 124 ? 6.217 -12.428 1.312 1.00 52.06 124 ASP A CA 1
ATOM 981 C C . ASP A 1 124 ? 6.532 -13.127 2.648 1.00 52.06 124 ASP A C 1
ATOM 983 O O . ASP A 1 124 ? 7.338 -12.665 3.464 1.00 52.06 124 ASP A O 1
ATOM 987 N N . LEU A 1 125 ? 5.822 -14.229 2.898 1.00 50.56 125 LEU A N 1
ATOM 988 C CA . LEU A 1 125 ? 5.914 -15.027 4.121 1.00 50.56 125 LEU A CA 1
ATOM 989 C C . LEU A 1 125 ? 7.346 -15.511 4.368 1.00 50.56 125 LEU A C 1
ATOM 991 O O . LEU A 1 125 ? 7.755 -15.628 5.521 1.00 50.56 125 LEU A O 1
ATOM 995 N N . THR A 1 126 ? 8.133 -15.727 3.314 1.00 50.81 126 THR A N 1
ATOM 996 C CA . THR A 1 126 ? 9.533 -16.151 3.412 1.00 50.81 126 THR A CA 1
ATOM 997 C C . THR A 1 126 ? 10.431 -15.062 4.007 1.00 50.81 126 THR A C 1
ATOM 999 O O . THR A 1 126 ? 11.323 -15.361 4.804 1.00 50.81 126 THR A O 1
ATOM 1002 N N . GLY A 1 127 ? 10.175 -13.789 3.691 1.00 47.84 127 GLY A N 1
ATOM 1003 C CA . GLY A 1 127 ? 10.871 -12.645 4.293 1.00 47.84 127 GLY A CA 1
ATOM 1004 C C . GLY A 1 127 ? 10.434 -12.377 5.736 1.00 47.84 127 GLY A C 1
ATOM 1005 O O . GLY A 1 127 ? 11.271 -12.152 6.612 1.00 47.84 127 GLY A O 1
ATOM 1006 N N . PHE A 1 128 ? 9.130 -12.475 6.011 1.00 49.81 128 PHE A N 1
ATOM 1007 C CA . PHE A 1 128 ? 8.577 -12.260 7.352 1.00 49.81 128 PHE A CA 1
ATOM 1008 C C . PHE A 1 128 ? 9.000 -13.360 8.338 1.00 49.81 128 PHE A C 1
ATOM 1010 O O . PHE A 1 128 ? 9.337 -13.070 9.484 1.00 49.81 128 PHE A O 1
ATOM 1017 N N . GLN A 1 129 ? 9.072 -14.617 7.889 1.00 48.00 129 GLN A N 1
ATOM 1018 C CA . GLN A 1 129 ? 9.604 -15.726 8.686 1.00 48.00 129 GLN A CA 1
ATOM 1019 C C . GLN A 1 129 ? 11.071 -15.509 9.062 1.00 48.00 129 GLN A C 1
ATOM 1021 O O . GLN A 1 129 ? 11.432 -15.749 10.210 1.00 48.00 129 GLN A O 1
ATOM 1026 N N . ARG A 1 130 ? 11.909 -15.004 8.145 1.00 46.12 130 ARG A N 1
ATOM 1027 C CA . ARG A 1 130 ? 13.315 -14.677 8.445 1.00 46.12 130 ARG A CA 1
ATOM 1028 C C . ARG A 1 130 ? 13.439 -13.566 9.486 1.00 46.12 130 ARG A C 1
ATOM 1030 O O . ARG A 1 130 ? 14.258 -13.701 10.384 1.00 46.12 130 ARG A O 1
ATOM 1037 N N . LEU A 1 131 ? 12.600 -12.530 9.404 1.00 48.31 131 LEU A N 1
ATOM 1038 C CA . LEU A 1 131 ? 12.518 -11.450 10.398 1.00 48.31 131 LEU A CA 1
ATOM 1039 C C . LEU A 1 131 ? 12.041 -11.945 11.770 1.00 48.31 131 LEU A C 1
ATOM 1041 O O . LEU A 1 131 ? 12.609 -11.577 12.790 1.00 48.31 131 LEU A O 1
ATOM 1045 N N . MET A 1 132 ? 11.037 -12.821 11.814 1.00 46.31 132 MET A N 1
ATOM 1046 C CA . MET A 1 132 ? 10.582 -13.449 13.062 1.00 46.31 132 MET A CA 1
ATOM 1047 C C . MET A 1 132 ? 11.666 -14.342 13.682 1.00 46.31 132 MET A C 1
ATOM 1049 O O . MET A 1 132 ? 11.814 -14.375 14.904 1.00 46.31 132 MET A O 1
ATOM 1053 N N . TYR A 1 133 ? 12.444 -15.036 12.845 1.00 48.94 133 TYR A N 1
ATOM 1054 C CA . TYR A 1 133 ? 13.551 -15.886 13.281 1.00 48.94 133 TYR A CA 1
ATOM 1055 C C . TYR A 1 133 ? 14.734 -15.061 13.812 1.00 48.94 133 TYR A C 1
ATOM 1057 O O . TYR A 1 133 ? 15.317 -15.423 14.831 1.00 48.94 133 TYR A O 1
ATOM 1065 N N . THR A 1 134 ? 15.068 -13.930 13.177 1.00 50.03 134 THR A N 1
ATOM 1066 C CA . THR A 1 134 ? 16.126 -13.019 13.651 1.00 50.03 134 THR A CA 1
ATOM 1067 C C . THR A 1 134 ? 15.710 -12.199 14.869 1.00 50.03 134 THR A C 1
ATOM 1069 O O . THR A 1 134 ? 16.553 -11.913 15.714 1.00 50.03 134 THR A O 1
ATOM 1072 N N . LEU A 1 135 ? 14.424 -11.867 15.011 1.00 49.22 135 LEU A N 1
ATOM 1073 C CA . LEU A 1 135 ? 13.883 -11.179 16.189 1.00 49.22 135 LEU A CA 1
ATOM 1074 C C . LEU A 1 135 ? 13.618 -12.117 17.377 1.00 49.22 135 LEU A C 1
ATOM 1076 O O . LEU A 1 135 ? 13.200 -11.645 18.431 1.00 49.22 135 LEU A O 1
ATOM 1080 N N . ASN A 1 136 ? 13.873 -13.424 17.230 1.00 45.06 136 ASN A N 1
ATOM 1081 C CA . ASN A 1 136 ? 13.761 -14.443 18.279 1.00 45.06 136 ASN A CA 1
ATOM 1082 C C . ASN A 1 136 ? 12.466 -14.320 19.106 1.00 45.06 136 ASN A C 1
ATOM 1084 O O . ASN A 1 136 ? 12.471 -14.497 20.326 1.00 45.06 136 ASN A O 1
ATOM 1088 N N . ILE A 1 137 ? 11.349 -14.002 18.443 1.00 49.25 137 ILE A N 1
ATOM 1089 C CA . ILE A 1 137 ? 10.030 -13.949 19.076 1.00 49.25 137 ILE A CA 1
ATOM 1090 C C . ILE A 1 137 ? 9.577 -15.400 19.249 1.00 49.25 137 ILE A C 1
ATOM 1092 O O . ILE A 1 137 ? 8.821 -15.953 18.448 1.00 49.25 137 ILE A O 1
ATOM 1096 N N . ARG A 1 138 ? 10.120 -16.059 20.276 1.00 43.06 138 ARG A N 1
ATOM 1097 C CA . ARG A 1 138 ? 9.582 -17.316 20.787 1.00 43.06 138 ARG A CA 1
ATOM 1098 C C . ARG A 1 138 ? 8.232 -16.995 21.423 1.00 43.06 138 ARG A C 1
ATOM 1100 O O . ARG A 1 138 ? 8.158 -16.122 22.284 1.00 43.06 138 ARG A O 1
ATOM 1107 N N . LYS A 1 139 ? 7.187 -17.654 20.917 1.00 46.91 139 LYS A N 1
ATOM 1108 C CA . LYS A 1 139 ? 5.873 -17.725 21.565 1.00 46.91 139 LYS A CA 1
ATOM 1109 C C . LYS A 1 139 ? 6.004 -18.116 23.032 1.00 46.91 139 LYS A C 1
ATOM 1111 O O . LYS A 1 139 ? 6.868 -18.977 23.315 1.00 46.91 139 LYS A O 1
#

Secondary structure (DSSP, 8-state):
-HHHHHHHHHHHHHHHHHHHHHHHHHT-PPPPHHHHHHHHSPPEEEEEE--TT--HHHHHHHHHHHHTSTTEEEEEEETTTTEEEEEE-TTT--HHHHHHHHHHH-TT-EEPPPSSSS------HHHHHHHHHHTT---

Foldseek 3Di:
DVVVVVVVVVVVVVVVVVVVVVVCVVPDDDDDPVVVVCVVWPWAKWKWAADLPDDPVNVVVVLVVLVPDWQFPDWDQDNPVRMIITTGGVVTDDNVRVQVVQCVVPVRTGTDDDPPPGNDDPPPVVVVVVVCVVVVPDD

pLDDT: mean 78.8, std 15.14, range [43.06, 94.94]

Sequence (139 aa):
MKIVRRIVRVVLTSILVLFAGLLVYANWRKPSLGERIYMENPTQIVVLQFPESYTQYDSVRLTAFWQSAPGVSASYIGLASRTLCITIDPRKTSRAAILQQAQNFDQQLAERQPVGNRAECPVDLTGFQRLMYTLNIRK